Protein AF-X1PS52-F1 (afdb_monomer_lite)

Radius of gyration: 18.37 Å; chains: 1; bounding box: 42×27×54 Å

Sequence (132 aa):
MALVIYTGESGLWEHIPWWVIVISALAISSGTAVGGWRVIRTVGLRVTALQPVHGFAAQASAATVIEVASLLGIPVSTTHCASSAVMGVGATRRLSAVRWGVAGNIIAAWILTFPICGGLGYLFAWLLKVIF

Structure (mmCIF, N/CA/C/O backbone):
data_AF-X1PS52-F1
#
_entry.id   AF-X1PS52-F1
#
loop_
_atom_site.group_PDB
_atom_site.id
_atom_site.type_symbol
_atom_site.label_atom_id
_atom_site.label_alt_id
_atom_site.label_comp_id
_atom_site.label_asym_id
_atom_site.label_entity_id
_atom_site.label_seq_id
_atom_site.pdbx_PDB_ins_code
_atom_site.Cartn_x
_atom_site.Cartn_y
_atom_site.Cartn_z
_atom_site.occupancy
_atom_site.B_iso_or_equiv
_atom_site.auth_seq_id
_atom_site.auth_comp_id
_atom_site.auth_asym_id
_atom_site.auth_atom_id
_atom_site.pdbx_PDB_model_num
ATOM 1 N N . MET A 1 1 ? 13.436 -1.813 -8.533 1.00 61.28 1 MET A N 1
ATOM 2 C CA . MET A 1 1 ? 13.108 -3.195 -8.102 1.00 61.28 1 MET A CA 1
ATOM 3 C C . MET A 1 1 ? 13.059 -4.176 -9.263 1.00 61.28 1 MET A C 1
ATOM 5 O O . MET A 1 1 ? 14.021 -4.910 -9.389 1.00 61.28 1 MET A O 1
ATOM 9 N N . ALA A 1 2 ? 12.039 -4.182 -10.134 1.00 62.00 2 ALA A N 1
ATOM 10 C CA . ALA A 1 2 ? 11.945 -5.177 -11.219 1.00 62.00 2 ALA A CA 1
ATOM 11 C C . ALA A 1 2 ? 13.201 -5.235 -12.108 1.00 62.00 2 ALA A C 1
ATOM 13 O O . ALA A 1 2 ? 13.701 -6.318 -12.384 1.00 62.00 2 ALA A O 1
ATOM 14 N N . LEU A 1 3 ? 13.757 -4.070 -12.458 1.00 67.38 3 LEU A N 1
ATOM 15 C CA . LEU A 1 3 ? 15.004 -3.978 -13.219 1.00 67.38 3 LEU A CA 1
ATOM 16 C C . LEU A 1 3 ? 16.189 -4.606 -12.470 1.00 67.38 3 LEU A C 1
ATOM 18 O O . LEU A 1 3 ? 16.921 -5.384 -13.050 1.00 67.38 3 LEU A O 1
ATOM 22 N N . VAL A 1 4 ? 16.322 -4.325 -11.172 1.00 72.88 4 VAL A N 1
ATOM 23 C CA . VAL A 1 4 ? 17.417 -4.833 -10.327 1.00 72.88 4 VAL A CA 1
ATOM 24 C C . VAL A 1 4 ? 17.313 -6.338 -10.092 1.00 72.88 4 VAL A C 1
ATOM 26 O O . VAL A 1 4 ? 18.314 -7.038 -10.118 1.00 72.88 4 VAL A O 1
ATOM 29 N N . ILE A 1 5 ? 16.095 -6.849 -9.897 1.00 74.00 5 ILE A N 1
ATOM 30 C CA . ILE A 1 5 ? 15.843 -8.290 -9.768 1.00 74.00 5 ILE A CA 1
ATOM 31 C C . ILE A 1 5 ? 16.138 -9.000 -11.095 1.00 74.00 5 ILE A C 1
ATOM 33 O O . ILE A 1 5 ? 16.654 -10.110 -11.089 1.00 74.00 5 ILE A O 1
ATOM 37 N N . TYR A 1 6 ? 15.825 -8.362 -12.226 1.00 76.62 6 TYR A N 1
ATOM 38 C CA . TYR A 1 6 ? 16.086 -8.911 -13.553 1.00 76.62 6 TYR A CA 1
ATOM 39 C C . TYR A 1 6 ? 17.576 -8.895 -13.925 1.00 76.62 6 TYR A C 1
ATOM 41 O O . TYR A 1 6 ? 18.071 -9.872 -14.475 1.00 76.62 6 TYR A O 1
ATOM 49 N N . THR A 1 7 ? 18.293 -7.806 -13.633 1.00 80.19 7 THR A N 1
ATOM 50 C CA . THR A 1 7 ? 19.718 -7.669 -13.973 1.00 80.19 7 THR A CA 1
ATOM 51 C C . THR A 1 7 ? 20.644 -8.310 -12.943 1.00 80.19 7 THR A C 1
ATOM 53 O O . THR A 1 7 ? 21.794 -8.588 -13.259 1.00 80.19 7 THR A O 1
ATOM 56 N N . GLY A 1 8 ? 20.175 -8.529 -11.711 1.00 76.50 8 GLY A N 1
ATOM 57 C CA . GLY A 1 8 ? 21.007 -8.975 -10.592 1.00 76.50 8 GLY A CA 1
ATOM 58 C C . GLY A 1 8 ? 21.972 -7.903 -10.071 1.00 76.50 8 GLY A C 1
ATOM 59 O O . GLY A 1 8 ? 22.739 -8.170 -9.149 1.00 76.50 8 GLY A O 1
ATOM 60 N N . GLU A 1 9 ? 21.939 -6.687 -10.625 1.00 78.31 9 GLU A N 1
ATOM 61 C CA . GLU A 1 9 ? 22.878 -5.620 -10.282 1.00 78.31 9 GLU A CA 1
ATOM 62 C C . GLU A 1 9 ? 22.342 -4.731 -9.158 1.00 78.31 9 GLU A C 1
ATOM 64 O O . GLU A 1 9 ? 21.566 -3.796 -9.380 1.00 78.31 9 GLU A O 1
ATOM 69 N N . SER A 1 10 ? 22.790 -4.990 -7.928 1.00 69.75 10 SER A N 1
ATOM 70 C CA . SER A 1 10 ? 22.422 -4.195 -6.750 1.00 69.75 10 SER A CA 1
ATOM 71 C C . SER A 1 10 ? 22.931 -2.747 -6.798 1.00 69.75 10 SER A C 1
ATOM 73 O O . SER A 1 10 ? 22.305 -1.880 -6.193 1.00 69.75 10 SER A O 1
ATOM 75 N N . GLY A 1 11 ? 23.991 -2.455 -7.563 1.00 71.06 11 GLY A N 1
ATOM 76 C CA . GLY A 1 11 ? 24.548 -1.100 -7.731 1.00 71.06 11 GLY A CA 1
ATOM 77 C C . GLY A 1 11 ? 23.597 -0.103 -8.408 1.00 71.06 11 GLY A C 1
ATOM 78 O O . GLY A 1 11 ? 23.745 1.108 -8.268 1.00 71.06 11 GLY A O 1
ATOM 79 N N . LEU A 1 12 ? 22.540 -0.584 -9.071 1.00 73.31 12 LEU A N 1
ATOM 80 C CA . LEU A 1 12 ? 21.476 0.266 -9.618 1.00 73.31 12 LEU A CA 1
ATOM 81 C C . LEU A 1 12 ? 20.701 1.038 -8.532 1.00 73.31 12 LEU A C 1
ATOM 83 O O . LEU A 1 12 ? 20.073 2.052 -8.835 1.00 73.31 12 LEU A O 1
ATOM 87 N N . TRP A 1 13 ? 20.734 0.574 -7.277 1.00 70.56 13 TRP A N 1
ATOM 88 C CA . TRP A 1 13 ? 20.186 1.306 -6.130 1.00 70.56 13 TRP A CA 1
ATOM 89 C C . TRP A 1 13 ? 21.062 2.486 -5.706 1.00 70.56 13 TRP A C 1
ATOM 91 O O . TRP A 1 13 ? 20.545 3.468 -5.179 1.00 70.56 13 TRP A O 1
ATOM 101 N N . GLU A 1 14 ? 22.367 2.407 -5.958 1.00 72.44 14 GLU A N 1
ATOM 102 C CA . GLU A 1 14 ? 23.362 3.383 -5.499 1.00 72.44 14 GLU A CA 1
ATOM 103 C C . GLU A 1 14 ? 23.437 4.612 -6.418 1.00 72.44 14 GLU A C 1
ATOM 105 O O . GLU A 1 14 ? 23.883 5.684 -6.005 1.00 72.44 14 GLU A O 1
ATOM 110 N N . HIS A 1 15 ? 22.960 4.489 -7.661 1.00 78.31 15 HIS A N 1
ATOM 111 C CA . HIS A 1 15 ? 23.077 5.523 -8.693 1.00 78.31 15 HIS A CA 1
ATOM 112 C C . HIS A 1 15 ? 21.738 5.877 -9.352 1.00 78.31 15 HIS A C 1
ATOM 114 O O . HIS A 1 15 ? 21.639 5.990 -10.574 1.00 78.31 15 HIS A O 1
ATOM 120 N N . ILE A 1 16 ? 20.690 6.087 -8.550 1.00 84.06 16 ILE A N 1
ATOM 121 C CA . ILE A 1 16 ? 19.417 6.612 -9.062 1.00 84.06 16 ILE A CA 1
ATOM 122 C C . ILE A 1 16 ? 19.574 8.117 -9.349 1.00 84.06 16 ILE A C 1
ATOM 124 O O . ILE A 1 16 ? 19.847 8.886 -8.424 1.00 84.06 16 ILE A O 1
ATOM 128 N N . PRO A 1 17 ? 19.369 8.586 -10.596 1.00 90.19 17 PRO A N 1
ATOM 129 C CA . PRO A 1 17 ? 19.477 10.006 -10.908 1.00 90.19 17 PRO A CA 1
ATOM 130 C C . PRO A 1 17 ? 18.436 10.839 -10.151 1.00 90.19 17 PRO A C 1
ATOM 132 O O . PRO A 1 17 ? 17.254 10.492 -10.112 1.00 90.19 17 PRO A O 1
ATOM 135 N N . TRP A 1 18 ? 18.847 11.989 -9.612 1.00 90.25 18 TRP A N 1
ATOM 136 C CA . TRP A 1 18 ? 17.982 12.842 -8.785 1.00 90.25 18 TRP A CA 1
ATOM 137 C C . TRP A 1 18 ? 16.701 13.299 -9.507 1.00 90.25 18 TRP A C 1
ATOM 139 O O . TRP A 1 18 ? 15.642 13.409 -8.891 1.00 90.25 18 TRP A O 1
ATOM 149 N N . TRP A 1 19 ? 16.761 13.510 -10.825 1.00 93.94 19 TRP A N 1
ATOM 150 C CA . TRP A 1 19 ? 15.603 13.917 -11.621 1.00 93.94 19 TRP A CA 1
ATOM 151 C C . TRP A 1 19 ? 14.530 12.818 -11.695 1.00 93.94 19 TRP A C 1
ATOM 153 O O . TRP A 1 19 ? 13.342 13.136 -11.716 1.00 93.94 19 TRP A O 1
ATOM 163 N N . VAL A 1 20 ? 14.916 11.532 -11.663 1.00 91.94 20 VAL A N 1
ATOM 164 C CA . VAL A 1 20 ? 13.970 10.398 -11.630 1.00 91.94 20 VAL A CA 1
ATOM 165 C C . VAL A 1 20 ? 13.178 10.431 -10.329 1.00 91.94 20 VAL A C 1
ATOM 167 O O . VAL A 1 20 ? 11.964 10.223 -10.340 1.00 91.94 20 VAL A O 1
ATOM 170 N N . ILE A 1 21 ? 13.853 10.733 -9.216 1.00 91.38 21 ILE A N 1
ATOM 171 C CA . ILE A 1 21 ? 13.236 10.850 -7.891 1.00 91.38 21 ILE A CA 1
ATOM 172 C C . ILE A 1 21 ? 12.205 11.981 -7.903 1.00 91.38 21 ILE A C 1
ATOM 174 O O . ILE A 1 21 ? 11.061 11.769 -7.503 1.00 91.38 21 ILE A O 1
ATOM 178 N N . VAL A 1 22 ? 12.574 13.154 -8.428 1.00 95.81 22 VAL A N 1
ATOM 179 C CA . VAL A 1 22 ? 11.678 14.319 -8.509 1.00 95.81 22 VAL A CA 1
ATOM 180 C C . VAL A 1 22 ? 10.460 14.031 -9.386 1.00 95.81 22 VAL A C 1
ATOM 182 O O . VAL A 1 22 ? 9.332 14.256 -8.950 1.00 95.81 22 VAL A O 1
ATOM 185 N N . ILE A 1 23 ? 10.651 13.484 -10.591 1.00 96.88 23 ILE A N 1
ATOM 186 C CA . ILE A 1 23 ? 9.532 13.154 -11.490 1.00 96.88 23 ILE A CA 1
ATOM 187 C C . ILE A 1 23 ? 8.616 12.104 -10.852 1.00 96.88 23 ILE A C 1
ATOM 189 O O . ILE A 1 23 ? 7.396 12.252 -10.894 1.00 96.88 23 ILE A O 1
ATOM 193 N N . SER A 1 24 ? 9.182 11.080 -10.211 1.00 93.94 24 SER A N 1
ATOM 194 C CA . SER A 1 24 ? 8.401 10.044 -9.524 1.00 93.94 24 SER A CA 1
ATOM 195 C C . SER A 1 24 ? 7.593 10.629 -8.365 1.00 93.94 24 SER A C 1
ATOM 197 O O . SER A 1 24 ? 6.401 10.347 -8.241 1.00 93.94 24 SER A O 1
ATOM 199 N N . ALA A 1 25 ? 8.200 11.496 -7.551 1.00 93.94 25 ALA A N 1
ATOM 200 C CA . ALA A 1 25 ? 7.521 12.168 -6.448 1.00 93.94 25 ALA A CA 1
ATOM 201 C C . ALA A 1 25 ? 6.374 13.066 -6.940 1.00 93.94 25 ALA A C 1
ATOM 203 O O . ALA A 1 25 ? 5.281 13.042 -6.366 1.00 93.94 25 ALA A O 1
ATOM 204 N N . LEU A 1 26 ? 6.583 13.812 -8.030 1.00 96.44 26 LEU A N 1
ATOM 205 C CA . LEU A 1 26 ? 5.546 14.640 -8.652 1.00 96.44 26 LEU A CA 1
ATOM 206 C C . LEU A 1 26 ? 4.414 13.793 -9.243 1.00 96.44 26 LEU A C 1
ATOM 208 O O . LEU A 1 26 ? 3.242 14.121 -9.054 1.00 96.44 26 LEU A O 1
ATOM 212 N N . ALA A 1 27 ? 4.733 12.681 -9.906 1.00 95.19 27 ALA A N 1
ATOM 213 C CA . ALA A 1 27 ? 3.740 11.755 -10.444 1.00 95.19 27 ALA A CA 1
ATOM 214 C C . ALA A 1 27 ? 2.881 11.129 -9.329 1.00 95.19 27 ALA A C 1
ATOM 216 O O . ALA A 1 27 ? 1.654 11.115 -9.424 1.00 95.19 27 ALA A O 1
ATOM 217 N N . ILE A 1 28 ? 3.501 10.683 -8.231 1.00 92.62 28 ILE A N 1
ATOM 218 C CA . ILE A 1 28 ? 2.786 10.129 -7.069 1.00 92.62 28 ILE A CA 1
ATOM 219 C C . ILE A 1 28 ? 1.898 11.198 -6.417 1.00 92.62 28 ILE A C 1
ATOM 221 O O . ILE A 1 28 ? 0.724 10.946 -6.126 1.00 92.62 28 ILE A O 1
ATOM 225 N N . SER A 1 29 ? 2.436 12.403 -6.210 1.00 93.56 29 SER A N 1
ATOM 226 C CA . SER A 1 29 ? 1.719 13.509 -5.561 1.00 93.56 29 SER A CA 1
ATOM 227 C C . SER A 1 29 ? 0.523 13.975 -6.395 1.00 93.56 29 SER A C 1
ATOM 229 O O . SER A 1 29 ? -0.586 14.103 -5.876 1.00 93.56 29 SER A O 1
ATOM 231 N N . SER A 1 30 ? 0.718 14.157 -7.704 1.00 95.06 30 SER A N 1
ATOM 232 C CA . SER A 1 30 ? -0.349 14.544 -8.635 1.00 95.06 30 SER A CA 1
ATOM 233 C C . SER A 1 30 ? -1.420 13.459 -8.767 1.00 95.06 30 SER A C 1
ATOM 235 O O . SER A 1 30 ? -2.610 13.762 -8.669 1.00 95.06 30 SER A O 1
ATOM 237 N N . GLY A 1 31 ? -1.031 12.185 -8.882 1.00 91.69 31 GLY A N 1
ATOM 238 C CA . GLY A 1 31 ? -1.974 11.064 -8.900 1.00 91.69 31 GLY A CA 1
ATOM 239 C C . GLY A 1 31 ? -2.817 10.986 -7.623 1.00 91.69 31 GLY A C 1
ATOM 240 O O . GLY A 1 31 ? -4.033 10.779 -7.682 1.00 91.69 31 GLY A O 1
ATOM 241 N N . THR A 1 32 ? -2.198 11.233 -6.466 1.00 90.50 32 THR A N 1
ATOM 242 C CA . THR A 1 32 ? -2.897 11.280 -5.174 1.00 90.50 32 THR A CA 1
ATO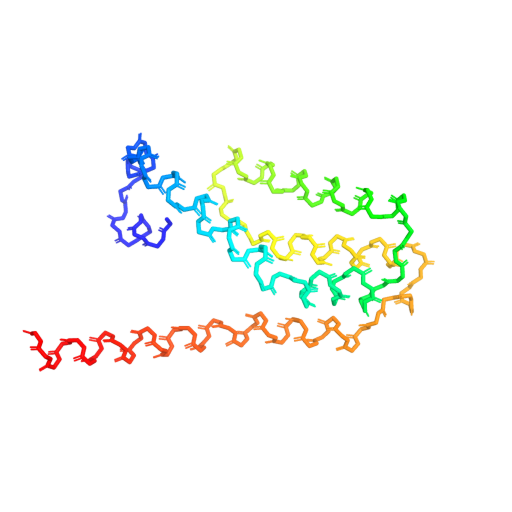M 243 C C . THR A 1 32 ? -3.899 12.433 -5.123 1.00 90.50 32 THR A C 1
ATOM 245 O O . THR A 1 32 ? -5.045 12.218 -4.722 1.00 90.50 32 THR A O 1
ATOM 248 N N . ALA A 1 33 ? -3.506 13.626 -5.581 1.00 90.19 33 ALA A N 1
ATOM 249 C CA . ALA A 1 33 ? -4.364 14.811 -5.596 1.00 90.19 33 ALA A CA 1
ATOM 250 C C . ALA A 1 33 ? -5.585 14.654 -6.520 1.00 90.19 33 ALA A C 1
ATOM 252 O O . ALA A 1 33 ? -6.690 15.049 -6.151 1.00 90.19 33 ALA A O 1
ATOM 253 N N . VAL A 1 34 ? -5.410 14.048 -7.699 1.00 92.75 34 VAL A N 1
ATOM 254 C CA . VAL A 1 34 ? -6.476 13.927 -8.709 1.00 92.75 34 VAL A CA 1
ATOM 255 C C . VAL A 1 34 ? -7.403 12.736 -8.441 1.00 92.75 34 VAL A C 1
ATOM 257 O O . VAL A 1 34 ? -8.616 12.834 -8.626 1.00 92.75 34 VAL A O 1
ATOM 260 N N . GLY A 1 35 ? -6.857 11.593 -8.014 1.00 87.31 35 GLY A N 1
ATOM 261 C CA . GLY A 1 35 ? -7.588 10.317 -7.998 1.00 87.31 35 GLY A CA 1
ATOM 262 C C . GLY A 1 35 ? -7.693 9.624 -6.639 1.00 87.31 35 GLY A C 1
ATOM 263 O O . GLY A 1 35 ? -8.510 8.712 -6.481 1.00 87.31 35 GLY A O 1
ATOM 264 N N . GLY A 1 36 ? -6.913 10.044 -5.638 1.00 87.19 36 GLY A N 1
ATOM 265 C CA . GLY A 1 36 ? -6.760 9.309 -4.376 1.00 87.19 36 GLY A CA 1
ATOM 266 C C . GLY A 1 36 ? -8.017 9.262 -3.501 1.00 87.19 36 GLY A C 1
ATOM 267 O O . GLY A 1 36 ? -8.190 8.345 -2.695 1.00 87.19 36 GLY A O 1
ATOM 268 N N . TRP A 1 37 ? -8.945 10.204 -3.681 1.00 89.00 37 TRP A N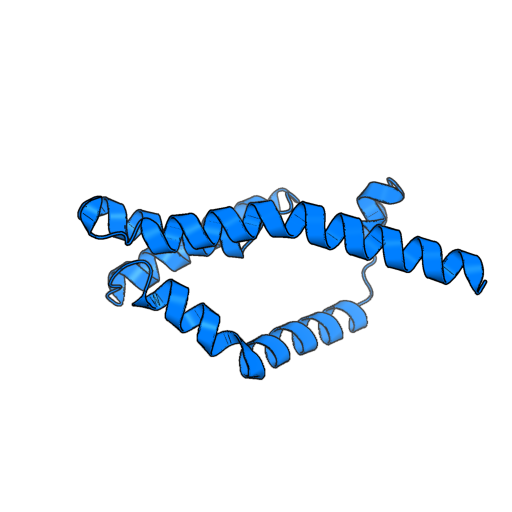 1
ATOM 269 C CA . TRP A 1 37 ? -10.082 10.398 -2.776 1.00 89.00 37 TRP A CA 1
ATOM 270 C C . TRP A 1 37 ? -10.988 9.166 -2.615 1.00 89.00 37 TRP A C 1
ATOM 272 O O . TRP A 1 37 ? -11.471 8.882 -1.516 1.00 89.00 37 TRP A O 1
ATOM 282 N N . ARG A 1 38 ? -11.213 8.386 -3.683 1.00 88.81 38 ARG A N 1
ATOM 283 C CA . ARG A 1 38 ? -12.057 7.173 -3.611 1.00 88.81 38 ARG A CA 1
ATOM 284 C C . ARG A 1 38 ? -11.424 6.087 -2.741 1.00 88.81 38 ARG A C 1
ATOM 286 O O . ARG A 1 38 ? -12.134 5.409 -1.991 1.00 88.81 38 ARG A O 1
ATOM 293 N N . VAL A 1 39 ? -10.102 5.943 -2.826 1.00 88.94 39 VAL A N 1
ATOM 294 C CA . VAL A 1 39 ? -9.337 4.971 -2.037 1.00 88.94 39 VAL A CA 1
ATOM 295 C C . VAL A 1 39 ? -9.320 5.404 -0.575 1.00 88.94 39 VAL A C 1
ATOM 297 O O . VAL A 1 39 ? -9.703 4.616 0.289 1.00 88.94 39 VAL A O 1
ATOM 300 N N . ILE A 1 40 ? -9.009 6.678 -0.312 1.00 88.44 40 ILE A N 1
ATOM 301 C CA . ILE A 1 40 ? -9.007 7.265 1.039 1.00 88.44 40 ILE A CA 1
ATOM 302 C C . ILE A 1 40 ? -10.372 7.077 1.708 1.00 88.44 40 ILE A C 1
ATOM 304 O O . ILE A 1 40 ? -10.451 6.613 2.842 1.00 88.44 40 ILE A O 1
ATOM 308 N N . ARG A 1 41 ? -11.468 7.348 0.988 1.00 88.00 41 ARG A N 1
ATOM 309 C CA . ARG A 1 41 ? -12.832 7.147 1.498 1.00 88.00 41 ARG A CA 1
ATOM 310 C C . ARG A 1 41 ? -13.124 5.678 1.811 1.00 88.00 41 ARG A C 1
ATOM 312 O O . ARG A 1 41 ? -13.814 5.383 2.784 1.00 88.00 41 ARG A O 1
ATOM 319 N N . THR A 1 42 ? -12.631 4.751 0.996 1.00 88.88 42 THR A N 1
ATOM 320 C CA . THR A 1 42 ? -12.876 3.319 1.206 1.00 88.88 42 THR A CA 1
ATOM 321 C C . THR A 1 42 ? -12.116 2.813 2.426 1.00 88.88 42 THR A C 1
ATOM 323 O O . THR A 1 42 ? -12.730 2.260 3.336 1.00 88.88 42 THR A O 1
ATOM 326 N N . VAL A 1 43 ? -10.812 3.068 2.495 1.00 88.31 43 VAL A N 1
ATOM 327 C CA . VAL A 1 43 ? -9.975 2.622 3.616 1.00 88.31 43 VAL A CA 1
ATOM 328 C C . VAL A 1 43 ? -10.367 3.341 4.908 1.00 88.31 43 VAL A C 1
ATOM 330 O O . VAL A 1 43 ? -10.556 2.693 5.931 1.00 88.31 43 VAL A O 1
ATOM 333 N N . GLY A 1 44 ? -10.564 4.659 4.858 1.00 82.69 44 GLY A N 1
ATOM 334 C CA . GLY A 1 44 ? -10.801 5.479 6.046 1.00 82.69 44 GLY A CA 1
ATOM 335 C C . GLY A 1 44 ? -12.208 5.382 6.639 1.00 82.69 44 GLY A C 1
ATOM 336 O O . GLY A 1 44 ? -12.368 5.595 7.837 1.00 82.69 44 GLY A O 1
ATOM 337 N N . LEU A 1 45 ? -13.230 5.081 5.826 1.00 83.31 45 LEU A N 1
ATOM 338 C CA . LEU A 1 45 ? -14.632 5.129 6.276 1.00 83.31 45 LEU A CA 1
ATOM 339 C C . LEU A 1 45 ? -15.423 3.842 6.022 1.00 83.31 45 LEU A C 1
ATOM 341 O O . LEU A 1 45 ? -16.417 3.598 6.705 1.00 83.31 45 LEU A O 1
ATOM 345 N N . ARG A 1 46 ? -15.040 3.018 5.034 1.00 89.44 46 ARG A N 1
ATOM 346 C CA . ARG A 1 46 ? -15.803 1.804 4.679 1.00 89.44 46 ARG A CA 1
ATOM 347 C C . ARG A 1 46 ? -15.259 0.532 5.316 1.00 89.44 46 ARG A C 1
ATOM 349 O O . ARG A 1 46 ? -16.033 -0.402 5.478 1.00 89.44 46 ARG A O 1
ATOM 356 N N . VAL A 1 47 ? -13.978 0.474 5.678 1.00 92.06 47 VAL A N 1
ATOM 357 C CA . VAL A 1 47 ? -13.385 -0.726 6.300 1.00 92.06 47 VAL A CA 1
ATOM 358 C C . VAL A 1 47 ? -13.719 -0.805 7.791 1.00 92.06 47 VAL A C 1
ATOM 360 O O . VAL A 1 47 ? -14.177 -1.840 8.266 1.00 92.06 47 VAL A O 1
ATOM 363 N N . THR A 1 48 ? -13.541 0.293 8.520 1.00 92.19 48 THR A N 1
ATOM 364 C CA . THR A 1 48 ? -13.892 0.430 9.940 1.00 92.19 48 THR A CA 1
ATOM 365 C C . THR A 1 48 ? -14.205 1.897 10.244 1.00 92.19 48 THR A C 1
ATOM 367 O O . THR A 1 48 ? -13.767 2.788 9.516 1.00 92.19 48 THR A O 1
ATOM 370 N N . ALA A 1 49 ? -14.973 2.163 11.301 1.00 88.06 49 ALA A N 1
ATOM 371 C CA . ALA A 1 49 ? -15.246 3.526 11.747 1.00 88.06 49 ALA A CA 1
ATOM 372 C C . ALA A 1 49 ? -14.036 4.074 12.521 1.00 88.06 49 ALA A C 1
ATOM 374 O O . ALA A 1 49 ? -13.825 3.730 13.687 1.00 88.06 49 ALA A O 1
ATOM 375 N N . LEU A 1 50 ? -13.236 4.918 11.869 1.00 87.62 50 LEU A N 1
ATOM 376 C CA . LEU A 1 50 ? -12.056 5.526 12.476 1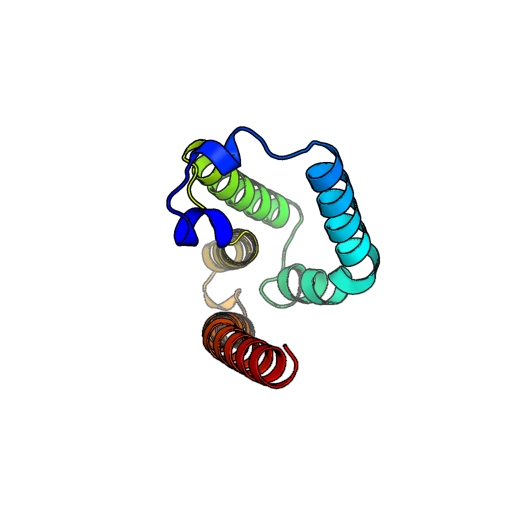.00 87.62 50 LEU A CA 1
ATOM 377 C C . LEU A 1 50 ? -12.411 6.806 13.238 1.00 87.62 50 LEU A C 1
ATOM 379 O O . LEU A 1 50 ? -13.038 7.719 12.708 1.00 87.62 50 LEU A O 1
ATOM 383 N N . GLN A 1 51 ? -11.944 6.878 14.483 1.00 91.19 51 GLN A N 1
ATOM 384 C CA . GLN A 1 51 ? -11.808 8.134 15.225 1.00 91.19 51 GLN A CA 1
ATOM 385 C C . GLN A 1 51 ? -10.368 8.646 15.058 1.00 91.19 51 GLN A C 1
ATOM 387 O O . GLN A 1 51 ? -9.485 7.831 14.784 1.00 91.19 51 GLN A O 1
ATOM 392 N N . PRO A 1 52 ? -10.083 9.945 15.264 1.00 92.88 52 PRO A N 1
ATOM 393 C CA . PRO A 1 52 ? -8.742 10.500 15.058 1.00 92.88 52 PRO A CA 1
ATOM 394 C C . PRO A 1 52 ? -7.622 9.737 15.782 1.00 92.88 52 PRO A C 1
ATOM 396 O O . PRO A 1 52 ? -6.596 9.445 15.176 1.00 92.88 52 PRO A O 1
ATOM 399 N N . VAL A 1 53 ? -7.850 9.314 17.032 1.00 93.88 53 VAL A N 1
ATOM 400 C CA . VAL A 1 53 ? -6.885 8.513 17.811 1.00 93.88 53 VAL A CA 1
ATOM 401 C C . VAL A 1 53 ? -6.575 7.157 17.162 1.00 93.88 53 VAL A C 1
ATOM 403 O O . VAL A 1 53 ? -5.422 6.743 17.085 1.00 93.88 53 VAL A O 1
ATOM 406 N N . HIS A 1 54 ? -7.595 6.490 16.620 1.00 93.00 54 HIS A N 1
ATOM 407 C CA . HIS A 1 54 ? -7.459 5.223 15.905 1.00 93.00 54 HIS A CA 1
ATOM 408 C C . HIS A 1 54 ? -6.765 5.410 14.553 1.00 93.00 54 HIS A C 1
ATOM 410 O O . HIS A 1 54 ? -5.964 4.572 14.149 1.00 93.00 54 HIS A O 1
ATOM 416 N N . GLY A 1 55 ? -7.053 6.523 13.872 1.00 93.94 55 GLY A N 1
ATOM 417 C CA . GLY A 1 55 ? -6.370 6.911 12.643 1.00 93.94 55 GLY A CA 1
ATOM 418 C C . GLY A 1 55 ? -4.876 7.126 12.874 1.00 93.94 55 GLY A C 1
ATOM 419 O O . GLY A 1 55 ? -4.068 6.564 12.140 1.00 93.94 55 GLY A O 1
ATOM 420 N N . PHE A 1 56 ? -4.510 7.859 13.930 1.00 95.44 56 PHE A N 1
ATOM 421 C CA . PHE A 1 56 ? -3.113 8.055 14.313 1.00 95.44 56 PHE A CA 1
ATOM 422 C C . PHE A 1 56 ? -2.420 6.725 14.622 1.00 95.44 56 PHE A C 1
ATOM 424 O O . PHE A 1 56 ? -1.375 6.441 14.044 1.00 95.44 56 PHE A O 1
ATOM 431 N N . ALA A 1 57 ? -3.028 5.874 15.457 1.00 95.62 57 ALA A N 1
ATOM 432 C CA . ALA A 1 57 ? -2.466 4.566 15.793 1.00 95.62 57 ALA A CA 1
ATOM 433 C C . ALA A 1 57 ? -2.247 3.684 14.548 1.00 95.62 57 ALA A C 1
ATOM 435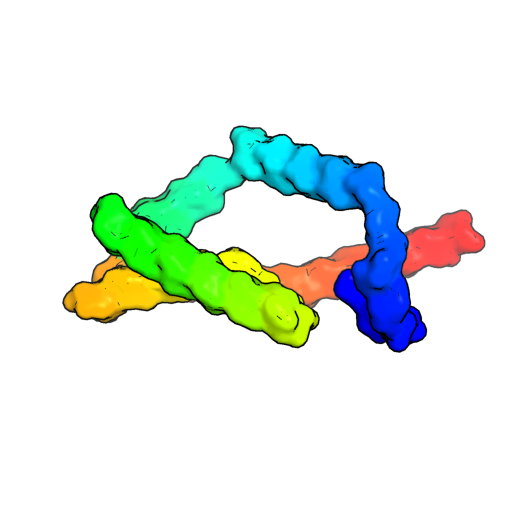 O O . ALA A 1 57 ? -1.188 3.075 14.399 1.00 95.62 57 ALA A O 1
ATOM 436 N N . ALA A 1 58 ? -3.216 3.654 13.626 1.00 95.69 58 ALA A N 1
ATOM 437 C CA . ALA A 1 58 ? -3.101 2.897 12.382 1.00 95.69 58 ALA A CA 1
ATOM 438 C C . ALA A 1 58 ? -1.977 3.431 11.476 1.00 95.69 58 ALA A C 1
ATOM 440 O O . ALA A 1 58 ? -1.199 2.643 10.943 1.00 95.69 58 ALA A O 1
ATOM 441 N N . GLN A 1 59 ? -1.867 4.756 11.314 1.00 95.56 59 GLN A N 1
ATOM 442 C CA . GLN A 1 59 ? -0.823 5.365 10.482 1.00 95.56 59 GLN A CA 1
ATOM 443 C C . GLN A 1 59 ? 0.568 5.219 11.097 1.00 95.56 59 GLN A C 1
ATOM 445 O O . GLN A 1 59 ? 1.501 4.882 10.377 1.00 95.56 59 GLN A O 1
ATOM 450 N N . ALA A 1 60 ? 0.705 5.398 12.412 1.00 97.75 60 ALA A N 1
ATOM 451 C CA . ALA A 1 60 ? 1.967 5.188 13.114 1.00 97.75 60 ALA A CA 1
ATOM 452 C C . ALA A 1 60 ? 2.441 3.737 12.960 1.00 97.75 60 ALA A C 1
ATOM 454 O O . ALA A 1 60 ? 3.574 3.504 12.556 1.00 97.75 60 ALA A O 1
ATOM 455 N N . SER A 1 61 ? 1.551 2.761 13.176 1.00 97.56 61 SER A N 1
ATOM 456 C CA . SER A 1 61 ? 1.870 1.342 12.985 1.00 97.56 61 SER A CA 1
ATOM 457 C C . SER A 1 61 ? 2.291 1.029 11.545 1.00 97.56 61 SER A C 1
ATOM 459 O O . SER A 1 61 ? 3.320 0.388 11.333 1.00 97.56 61 SER A O 1
ATOM 461 N N . ALA A 1 62 ? 1.538 1.512 10.550 1.00 97.50 62 ALA A N 1
ATOM 462 C CA . ALA A 1 62 ? 1.880 1.309 9.146 1.00 97.50 62 ALA A CA 1
ATOM 463 C C . ALA A 1 62 ? 3.224 1.958 8.780 1.00 97.50 62 ALA A C 1
ATOM 465 O O . ALA A 1 62 ? 4.050 1.309 8.142 1.00 97.50 62 ALA A O 1
ATOM 466 N N . ALA A 1 63 ? 3.461 3.199 9.215 1.00 97.56 63 ALA A N 1
ATOM 467 C CA . ALA A 1 63 ? 4.707 3.921 8.983 1.00 97.56 63 ALA A CA 1
ATOM 468 C C . ALA A 1 63 ? 5.901 3.202 9.617 1.00 97.56 63 ALA A C 1
ATOM 470 O O . ALA A 1 63 ? 6.912 3.032 8.951 1.00 97.56 63 ALA A O 1
ATOM 471 N N . THR A 1 64 ? 5.774 2.700 10.850 1.00 98.00 64 THR A N 1
ATOM 472 C CA . THR A 1 64 ? 6.836 1.918 11.496 1.00 98.00 64 THR A CA 1
ATOM 473 C C . THR A 1 64 ? 7.191 0.672 10.690 1.00 98.00 64 THR A C 1
ATOM 475 O O . THR A 1 64 ? 8.369 0.421 10.460 1.00 98.00 64 THR A O 1
ATOM 478 N N . VAL A 1 65 ? 6.200 -0.096 10.220 1.00 97.44 65 VAL A N 1
ATOM 479 C CA . VAL A 1 65 ? 6.473 -1.293 9.404 1.00 97.44 65 VAL A CA 1
ATOM 480 C C . VAL A 1 65 ? 7.155 -0.919 8.087 1.00 97.44 65 VAL A C 1
ATOM 482 O O . VAL A 1 65 ? 8.119 -1.572 7.694 1.00 97.44 65 VAL A O 1
ATOM 485 N N . ILE A 1 66 ? 6.672 0.130 7.417 1.00 96.75 66 ILE A N 1
ATOM 486 C CA . ILE A 1 66 ? 7.233 0.595 6.144 1.00 96.75 66 ILE A CA 1
ATOM 487 C C . ILE A 1 66 ? 8.670 1.088 6.332 1.00 96.75 66 ILE A C 1
ATOM 489 O O . ILE A 1 66 ? 9.534 0.733 5.535 1.00 96.75 66 ILE A O 1
ATOM 493 N N . GLU A 1 67 ? 8.936 1.869 7.376 1.00 96.94 67 GLU A N 1
ATOM 494 C CA . GLU A 1 67 ? 10.257 2.439 7.643 1.00 96.94 67 GLU A CA 1
ATOM 495 C C . GLU A 1 67 ? 11.265 1.347 7.998 1.00 96.94 67 GLU A C 1
ATOM 497 O O . GLU A 1 67 ? 12.331 1.270 7.396 1.00 96.94 67 GLU A O 1
ATOM 502 N N . VAL A 1 68 ? 10.900 0.428 8.899 1.00 97.25 68 VAL A N 1
ATOM 503 C CA . VAL A 1 68 ? 11.762 -0.708 9.260 1.00 97.25 68 VAL A CA 1
ATOM 504 C C . VAL A 1 68 ? 12.065 -1.571 8.036 1.00 97.25 68 VAL A C 1
ATOM 506 O O . VAL A 1 68 ? 13.216 -1.941 7.821 1.00 97.25 68 VAL A O 1
ATOM 509 N N . ALA A 1 69 ? 11.069 -1.859 7.195 1.00 93.69 69 ALA A N 1
ATOM 510 C CA . ALA A 1 69 ? 11.296 -2.605 5.962 1.00 93.69 69 ALA A CA 1
ATOM 511 C C . ALA A 1 69 ? 12.204 -1.842 4.982 1.00 93.69 69 ALA A C 1
ATOM 513 O O . ALA A 1 69 ? 13.095 -2.444 4.388 1.00 93.69 69 ALA A O 1
ATOM 514 N N . SER A 1 70 ? 12.025 -0.524 4.864 1.00 90.94 70 SER A N 1
ATOM 515 C CA . SER A 1 70 ? 12.842 0.337 4.000 1.00 90.94 70 SER A CA 1
ATOM 516 C C . SER A 1 70 ? 14.301 0.388 4.458 1.00 90.94 70 SER A C 1
ATOM 518 O O . SER A 1 70 ? 15.194 0.253 3.626 1.00 90.94 70 SER A O 1
ATOM 520 N N . LEU A 1 71 ? 14.554 0.484 5.770 1.00 90.12 71 LEU A N 1
ATOM 521 C CA . LEU A 1 71 ? 15.901 0.425 6.355 1.00 90.12 71 LEU A CA 1
ATOM 522 C C . LEU A 1 71 ? 16.593 -0.919 6.096 1.00 90.12 71 LEU A C 1
ATOM 524 O O . LEU A 1 71 ? 17.806 -0.969 5.917 1.00 90.12 71 LEU A O 1
ATOM 528 N N . LEU A 1 72 ? 15.819 -2.004 6.050 1.00 88.94 72 LEU A N 1
ATOM 529 C CA . LEU A 1 72 ? 16.308 -3.342 5.713 1.00 88.94 72 LEU A CA 1
ATOM 530 C C . LEU A 1 72 ? 16.405 -3.588 4.196 1.00 88.94 72 LEU A C 1
ATOM 532 O O . LEU A 1 72 ? 16.793 -4.677 3.780 1.00 88.94 72 LEU A O 1
ATOM 536 N N . GLY A 1 73 ? 16.022 -2.616 3.361 1.00 82.38 73 GLY A N 1
ATOM 537 C CA . GLY A 1 73 ? 15.980 -2.765 1.904 1.00 82.38 73 GLY A CA 1
ATOM 538 C C . GLY A 1 73 ? 14.911 -3.746 1.403 1.00 82.38 73 GLY A C 1
ATOM 539 O O . GLY A 1 73 ? 14.961 -4.180 0.252 1.00 82.38 73 GLY A O 1
ATOM 540 N N . ILE A 1 74 ? 13.940 -4.110 2.247 1.00 86.62 74 ILE A N 1
ATOM 541 C CA . ILE A 1 74 ? 12.877 -5.061 1.919 1.00 86.62 74 ILE A CA 1
ATOM 542 C C . ILE A 1 74 ? 11.726 -4.304 1.246 1.00 86.62 74 ILE A C 1
ATOM 544 O O . ILE A 1 74 ? 11.080 -3.465 1.881 1.00 86.62 74 ILE A O 1
ATOM 548 N N . PRO A 1 75 ? 11.404 -4.602 -0.025 1.00 86.00 75 PRO A N 1
ATOM 549 C CA . PRO A 1 75 ? 10.287 -3.961 -0.696 1.00 86.00 75 PRO A CA 1
ATOM 550 C C . PRO A 1 75 ? 8.967 -4.464 -0.106 1.00 86.00 75 PRO A C 1
ATOM 552 O O . PRO A 1 75 ? 8.650 -5.652 -0.163 1.00 86.00 75 PRO A O 1
ATOM 555 N N . VAL A 1 76 ? 8.167 -3.542 0.424 1.00 92.56 76 VAL A N 1
ATOM 556 C CA . VAL A 1 76 ? 6.850 -3.841 0.999 1.00 92.56 76 VAL A CA 1
ATOM 557 C C . VAL A 1 76 ? 5.745 -3.047 0.311 1.00 92.56 76 VAL A C 1
ATOM 559 O O . VAL A 1 76 ? 5.948 -1.940 -0.185 1.00 92.56 76 VAL A O 1
ATOM 562 N N . SER A 1 77 ? 4.539 -3.615 0.291 1.00 93.06 77 SER A N 1
ATOM 563 C CA . SER A 1 77 ? 3.347 -2.923 -0.201 1.00 93.06 77 SER A CA 1
ATOM 564 C C . SER A 1 77 ? 2.814 -1.972 0.869 1.00 93.06 77 SER A C 1
ATOM 566 O O . SER A 1 77 ? 2.179 -2.402 1.834 1.00 93.06 77 SER A O 1
ATOM 568 N N . THR A 1 78 ? 2.999 -0.665 0.669 1.00 92.88 78 THR A N 1
ATOM 569 C CA . THR A 1 78 ? 2.460 0.371 1.571 1.00 92.88 78 THR A CA 1
ATOM 570 C C . THR A 1 78 ? 0.934 0.292 1.693 1.00 92.88 78 THR A C 1
ATOM 572 O O . THR A 1 78 ? 0.379 0.552 2.760 1.00 92.88 78 THR A O 1
ATOM 575 N N . THR A 1 79 ? 0.244 -0.161 0.637 1.00 92.38 79 THR A N 1
ATOM 576 C CA . THR A 1 79 ? -1.211 -0.379 0.649 1.00 92.38 79 THR A CA 1
ATOM 577 C C . THR A 1 79 ? -1.601 -1.530 1.577 1.00 92.38 79 THR A C 1
ATOM 579 O O . THR A 1 79 ? -2.566 -1.391 2.331 1.00 92.38 79 THR A O 1
ATOM 582 N N . HIS A 1 80 ? -0.855 -2.644 1.582 1.00 94.44 80 HIS A N 1
ATOM 583 C CA . HIS A 1 80 ? -1.094 -3.743 2.528 1.00 94.44 80 HIS A CA 1
ATOM 584 C C . HIS A 1 80 ? -0.837 -3.296 3.964 1.00 94.44 80 HIS A C 1
ATOM 586 O O . HIS A 1 80 ? -1.670 -3.559 4.830 1.00 94.44 80 HIS A O 1
ATOM 592 N N . CYS A 1 81 ? 0.267 -2.584 4.207 1.00 96.38 81 CYS A N 1
ATOM 593 C CA . CYS A 1 81 ? 0.613 -2.083 5.536 1.00 96.38 81 CYS A CA 1
ATOM 594 C C . CYS A 1 81 ? -0.488 -1.163 6.085 1.00 96.38 81 CYS A C 1
ATOM 596 O O . CYS A 1 81 ? -1.017 -1.411 7.167 1.00 96.38 81 CYS A O 1
ATOM 598 N N . ALA A 1 82 ? -0.899 -0.149 5.317 1.00 94.75 82 ALA A N 1
ATOM 599 C CA . ALA A 1 82 ? -1.897 0.825 5.754 1.00 94.75 82 ALA A CA 1
ATOM 600 C C . ALA A 1 82 ? -3.294 0.210 5.944 1.00 94.75 82 ALA A C 1
ATOM 602 O O . ALA A 1 82 ? -3.941 0.430 6.967 1.00 94.75 82 ALA A O 1
ATOM 603 N N . SER A 1 83 ? -3.773 -0.576 4.976 1.00 94.94 83 SER A N 1
ATOM 604 C CA . SER A 1 83 ? -5.108 -1.188 5.058 1.00 94.94 83 SER A CA 1
ATOM 605 C C . SER A 1 83 ? -5.204 -2.237 6.169 1.00 94.94 83 SER A C 1
ATOM 607 O O . SER A 1 83 ? -6.199 -2.249 6.893 1.00 94.94 83 SER A O 1
ATOM 609 N N . SER A 1 84 ? -4.165 -3.054 6.366 1.00 95.50 84 SER A N 1
ATOM 610 C CA . SER A 1 84 ? -4.123 -4.048 7.445 1.00 95.50 84 SER A CA 1
ATOM 611 C C . SER A 1 84 ? -4.029 -3.385 8.816 1.00 95.50 84 SER A C 1
ATOM 613 O O . SER A 1 84 ? -4.716 -3.819 9.735 1.00 95.50 84 SER A O 1
ATOM 615 N N . ALA A 1 85 ? -3.267 -2.293 8.960 1.00 96.50 85 ALA A N 1
ATOM 616 C CA . ALA A 1 85 ? -3.229 -1.523 10.205 1.00 96.50 85 ALA A CA 1
ATOM 617 C C . ALA A 1 85 ? -4.607 -0.929 10.549 1.00 96.50 85 ALA A C 1
ATOM 619 O O . ALA A 1 85 ? -5.060 -1.018 11.690 1.00 96.50 85 ALA A O 1
ATOM 620 N N . VAL A 1 86 ? -5.325 -0.394 9.553 1.00 95.56 86 VAL A N 1
ATOM 621 C CA . VAL A 1 86 ? -6.699 0.106 9.725 1.00 95.56 86 VAL A CA 1
ATOM 622 C C . VAL A 1 86 ? -7.663 -1.013 10.134 1.00 95.56 86 VAL A C 1
ATOM 624 O O . VAL A 1 86 ? -8.442 -0.836 11.072 1.00 95.56 86 VAL A O 1
ATOM 627 N N . MET A 1 87 ? -7.603 -2.177 9.479 1.00 95.94 87 MET A N 1
ATOM 628 C CA . MET A 1 87 ? -8.389 -3.352 9.880 1.00 95.94 87 MET A CA 1
ATOM 629 C C . MET A 1 87 ? -8.039 -3.794 11.306 1.00 95.94 87 MET A C 1
ATOM 631 O O . MET A 1 87 ? -8.942 -4.058 12.099 1.00 95.94 87 MET A O 1
ATOM 635 N N . GLY A 1 88 ? -6.750 -3.801 11.653 1.00 95.56 88 GLY A N 1
ATOM 636 C CA . GLY A 1 88 ? -6.237 -4.165 12.970 1.00 95.56 88 GLY A CA 1
ATOM 637 C C . GLY A 1 88 ? -6.806 -3.290 14.081 1.00 95.56 88 GLY A C 1
ATOM 638 O O . GLY A 1 88 ? -7.354 -3.814 15.046 1.00 95.56 88 GLY A O 1
ATOM 639 N N . VAL A 1 89 ? -6.786 -1.963 13.917 1.00 95.25 89 VAL A N 1
ATOM 640 C CA . VAL A 1 89 ? -7.373 -1.041 14.908 1.00 95.25 89 VAL A CA 1
ATOM 641 C C . VAL A 1 89 ? -8.896 -1.206 15.027 1.00 95.25 89 VAL A C 1
ATOM 643 O O . VAL A 1 89 ? -9.463 -1.010 16.098 1.00 95.25 89 VAL A O 1
ATOM 646 N N . GLY A 1 90 ? -9.595 -1.603 13.959 1.00 92.81 90 GLY A N 1
ATOM 647 C CA . GLY A 1 90 ? -11.004 -1.999 14.064 1.00 92.81 90 GLY A CA 1
ATOM 648 C C . GLY A 1 90 ? -11.191 -3.280 14.885 1.00 92.81 90 GLY A C 1
ATOM 649 O O . GLY A 1 90 ? -12.059 -3.344 15.760 1.00 92.81 90 GLY A O 1
ATOM 650 N N . ALA A 1 91 ? -10.348 -4.280 14.628 1.00 95.25 91 ALA A N 1
ATOM 651 C CA . ALA A 1 91 ? -10.407 -5.593 15.257 1.00 95.25 91 ALA A CA 1
ATOM 652 C C . ALA A 1 91 ? -10.107 -5.562 16.765 1.00 95.25 91 ALA A C 1
ATOM 654 O O . ALA A 1 91 ? -10.705 -6.351 17.495 1.00 95.25 91 ALA A O 1
ATOM 655 N N . THR A 1 92 ? -9.271 -4.630 17.251 1.00 94.06 92 THR A N 1
ATOM 656 C CA . THR A 1 92 ? -8.991 -4.472 18.695 1.00 94.06 92 THR A CA 1
ATOM 657 C C . THR A 1 92 ? -10.218 -4.070 19.508 1.00 94.06 92 THR A C 1
ATOM 659 O O . THR A 1 92 ? -10.299 -4.389 20.690 1.00 94.06 92 THR A O 1
ATOM 662 N N . ARG A 1 93 ? -11.199 -3.391 18.895 1.00 88.44 93 ARG A N 1
ATOM 663 C CA . ARG A 1 93 ? -12.477 -3.092 19.557 1.00 88.44 93 ARG A CA 1
ATOM 664 C C . ARG A 1 93 ? -13.394 -4.307 19.564 1.00 88.44 93 ARG A C 1
ATOM 666 O O . ARG A 1 93 ? -13.952 -4.654 20.597 1.00 88.44 93 ARG A O 1
ATOM 673 N N . ARG A 1 94 ? -13.613 -4.892 18.384 1.00 91.19 94 ARG A N 1
ATOM 674 C CA . ARG A 1 94 ? -14.330 -6.157 18.158 1.00 91.19 94 ARG A CA 1
ATOM 675 C C . ARG A 1 94 ? -14.184 -6.564 16.698 1.00 91.19 94 ARG A C 1
ATOM 677 O O . ARG A 1 94 ? -14.219 -5.709 15.816 1.00 91.19 94 ARG A O 1
ATOM 684 N N . LEU A 1 95 ? -14.158 -7.8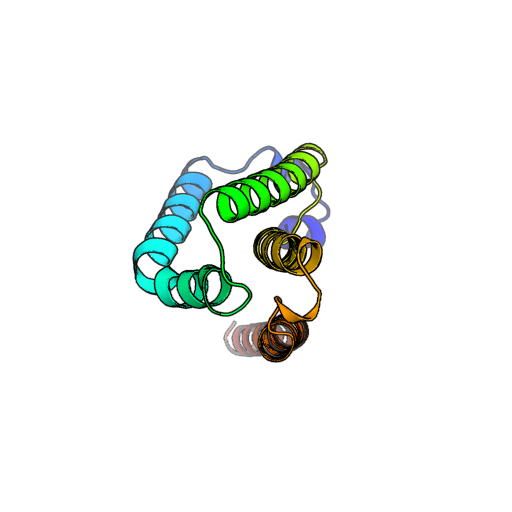65 16.420 1.00 92.50 95 LEU A N 1
ATOM 685 C CA . LEU A 1 95 ? -14.055 -8.370 15.045 1.00 92.50 95 LEU A CA 1
ATOM 686 C C . LEU A 1 95 ? -15.194 -7.879 14.139 1.00 92.50 95 LEU A C 1
ATOM 688 O O . LEU A 1 95 ? -14.967 -7.592 12.971 1.00 92.50 95 LEU A O 1
ATOM 692 N N . SER A 1 96 ? -16.407 -7.702 14.668 1.00 92.31 96 SER A N 1
ATOM 693 C CA . SER A 1 96 ? -17.553 -7.195 13.897 1.00 92.31 96 SER A CA 1
ATOM 694 C C . SER A 1 96 ? -17.487 -5.699 13.559 1.00 92.31 96 SER A C 1
ATOM 696 O O . SER A 1 96 ? -18.312 -5.215 12.788 1.00 92.31 96 SER A O 1
ATOM 698 N N . ALA A 1 97 ? -16.538 -4.942 14.125 1.00 92.19 97 ALA A N 1
ATOM 699 C CA . ALA A 1 97 ? -16.325 -3.541 13.758 1.00 92.19 97 ALA A CA 1
ATOM 700 C C . ALA A 1 97 ? -15.654 -3.403 12.383 1.00 92.19 97 ALA A C 1
ATOM 702 O O . ALA A 1 97 ? -15.799 -2.367 11.732 1.00 92.19 97 ALA A O 1
ATOM 703 N N . VAL A 1 98 ? -14.955 -4.448 11.933 1.00 96.19 98 VAL A N 1
ATOM 704 C CA . VAL A 1 98 ? -14.373 -4.523 10.595 1.00 96.19 98 VAL A CA 1
ATOM 705 C C . VAL A 1 98 ? -15.428 -5.031 9.618 1.00 96.19 98 VAL A C 1
ATOM 707 O O . VAL A 1 98 ? -16.063 -6.066 9.829 1.00 96.19 98 VAL A O 1
ATOM 710 N N . ARG A 1 99 ? -15.608 -4.319 8.505 1.00 95.56 99 ARG A N 1
ATOM 711 C CA . ARG A 1 99 ? -16.489 -4.758 7.419 1.00 95.56 99 ARG A CA 1
ATOM 712 C C . ARG A 1 99 ? -15.789 -5.814 6.566 1.00 95.56 99 ARG A C 1
ATOM 714 O O . ARG A 1 99 ? -15.230 -5.498 5.517 1.00 95.56 99 ARG A O 1
ATOM 721 N N . TRP A 1 100 ? -15.849 -7.074 6.994 1.00 95.06 100 TRP A N 1
ATOM 722 C CA . TRP A 1 100 ? -15.150 -8.192 6.340 1.00 95.06 100 TRP A CA 1
ATOM 723 C C . TRP A 1 100 ? -15.500 -8.390 4.864 1.00 95.06 100 TRP A C 1
ATOM 725 O O . TRP A 1 100 ? -14.623 -8.755 4.094 1.00 95.06 100 TRP A O 1
ATOM 735 N N . GLY A 1 101 ? -16.723 -8.068 4.430 1.00 95.69 101 GLY A N 1
ATOM 736 C CA . GLY A 1 101 ? -17.060 -8.084 3.001 1.00 95.69 101 GLY A CA 1
ATOM 737 C C . GLY A 1 101 ? -16.229 -7.087 2.179 1.00 95.69 101 GLY A C 1
ATOM 738 O O . GLY A 1 101 ? -15.776 -7.402 1.084 1.00 95.69 101 GLY A O 1
ATOM 739 N N . VAL A 1 102 ? -15.955 -5.898 2.728 1.00 94.50 102 VAL A N 1
ATOM 740 C CA . VAL A 1 102 ? -15.084 -4.902 2.080 1.00 94.50 102 VAL A CA 1
ATOM 741 C C . VAL A 1 102 ? -13.627 -5.358 2.131 1.00 94.50 102 VAL A C 1
ATOM 743 O O . VAL A 1 102 ? -12.933 -5.266 1.124 1.00 94.50 102 VAL A O 1
ATOM 746 N N . ALA A 1 103 ? -13.173 -5.883 3.273 1.00 94.06 103 ALA A N 1
ATOM 747 C CA . ALA A 1 103 ? -11.818 -6.419 3.414 1.00 94.06 103 ALA A CA 1
ATOM 748 C C . ALA A 1 103 ? -11.552 -7.586 2.445 1.00 94.06 103 ALA A C 1
ATOM 750 O O . ALA A 1 103 ? -10.516 -7.610 1.787 1.00 94.06 103 ALA A O 1
ATOM 751 N N . GLY A 1 104 ? -12.513 -8.499 2.285 1.00 95.62 104 GLY A N 1
ATOM 752 C CA . GLY A 1 104 ? -12.441 -9.602 1.328 1.00 95.62 104 GLY A CA 1
ATOM 753 C C . GLY A 1 104 ? -12.336 -9.116 -0.116 1.00 95.62 104 GLY A C 1
ATOM 754 O O . GLY A 1 104 ? -11.476 -9.591 -0.851 1.00 95.62 104 GLY A O 1
ATOM 755 N N . ASN A 1 105 ? -13.123 -8.105 -0.504 1.00 95.31 105 ASN A N 1
ATOM 756 C CA . ASN A 1 105 ? -13.013 -7.490 -1.833 1.00 95.31 105 ASN A CA 1
ATOM 757 C C . ASN A 1 105 ? -11.632 -6.858 -2.073 1.00 95.31 105 ASN A C 1
ATOM 759 O O . ASN A 1 105 ? -11.101 -6.938 -3.178 1.00 95.31 105 ASN A O 1
ATOM 763 N N . ILE A 1 106 ? -11.043 -6.242 -1.043 1.00 94.62 106 ILE A N 1
ATOM 764 C CA . ILE A 1 106 ? -9.692 -5.671 -1.109 1.00 94.62 106 ILE A CA 1
ATOM 765 C C . ILE A 1 106 ? -8.652 -6.781 -1.330 1.00 94.62 106 ILE A C 1
ATOM 767 O O . ILE A 1 106 ? -7.837 -6.676 -2.243 1.00 94.62 106 ILE A O 1
ATOM 771 N N . ILE A 1 107 ? -8.713 -7.864 -0.550 1.00 95.06 107 ILE A N 1
ATOM 772 C CA . ILE A 1 107 ? -7.790 -9.004 -0.673 1.00 95.06 107 ILE A CA 1
ATOM 773 C C . ILE A 1 107 ? -7.933 -9.679 -2.041 1.00 95.06 107 ILE A C 1
ATOM 775 O O . ILE A 1 107 ? -6.933 -9.981 -2.692 1.00 95.06 107 ILE A O 1
ATOM 779 N N . ALA A 1 108 ? -9.167 -9.873 -2.512 1.00 96.56 108 ALA A N 1
ATOM 780 C CA . ALA A 1 108 ? -9.429 -10.419 -3.838 1.00 96.56 108 ALA A CA 1
ATOM 781 C C . ALA A 1 108 ? -8.801 -9.543 -4.932 1.00 96.56 108 ALA A C 1
ATOM 783 O O . ALA A 1 108 ? -8.158 -10.067 -5.839 1.00 96.56 108 ALA A O 1
ATOM 784 N N . ALA A 1 109 ? -8.914 -8.215 -4.816 1.00 94.06 109 ALA A N 1
ATOM 785 C CA . ALA A 1 109 ? -8.263 -7.292 -5.740 1.00 94.06 109 ALA A CA 1
ATOM 786 C C . ALA A 1 109 ? -6.730 -7.416 -5.702 1.00 94.06 109 ALA A C 1
ATOM 788 O O . ALA A 1 109 ? -6.103 -7.407 -6.759 1.00 94.06 109 ALA A O 1
ATOM 789 N N . TRP A 1 110 ? -6.113 -7.580 -4.526 1.00 93.62 110 TRP A N 1
ATOM 790 C CA . TRP A 1 110 ? -4.661 -7.778 -4.413 1.00 93.62 110 TRP A CA 1
ATOM 791 C C . TRP A 1 110 ? -4.190 -9.022 -5.155 1.00 93.62 110 TRP A C 1
ATOM 793 O O . TRP A 1 110 ? -3.256 -8.945 -5.948 1.00 93.62 110 TRP A O 1
ATOM 803 N N . ILE A 1 111 ? -4.876 -10.147 -4.942 1.00 95.62 111 ILE A N 1
ATOM 804 C CA . ILE A 1 111 ? -4.542 -11.415 -5.594 1.00 95.62 111 ILE A CA 1
ATOM 805 C C . ILE A 1 111 ? -4.759 -11.307 -7.102 1.00 95.62 111 ILE A C 1
ATOM 807 O O . ILE A 1 111 ? -3.892 -11.714 -7.865 1.00 95.62 111 ILE A O 1
ATOM 811 N N . LEU A 1 112 ? -5.881 -10.725 -7.533 1.00 96.06 112 LEU A N 1
ATOM 812 C CA . LEU A 1 112 ? -6.249 -10.605 -8.943 1.00 96.06 112 LEU A CA 1
ATOM 813 C C . LEU A 1 112 ? -5.349 -9.628 -9.720 1.00 96.06 112 LEU A C 1
ATOM 815 O O . LEU A 1 112 ? -5.160 -9.784 -10.924 1.00 96.06 112 LEU A O 1
ATOM 819 N N . THR A 1 113 ? -4.754 -8.643 -9.046 1.00 94.44 113 THR A N 1
ATOM 820 C CA . THR A 1 113 ? -3.871 -7.665 -9.697 1.00 94.44 113 THR A CA 1
ATOM 821 C C . THR A 1 113 ? -2.622 -8.334 -10.277 1.00 94.44 113 THR A C 1
ATOM 823 O O . THR A 1 113 ? -2.232 -8.011 -11.395 1.00 94.44 113 THR A O 1
ATOM 826 N N . PHE A 1 114 ? -2.027 -9.315 -9.589 1.00 92.19 114 PHE A N 1
ATOM 827 C CA . PHE A 1 114 ? -0.833 -10.021 -10.075 1.00 92.19 114 PHE A CA 1
ATOM 828 C C . PHE A 1 114 ? -1.017 -10.716 -11.439 1.00 92.19 114 PHE A C 1
ATOM 830 O O . PHE A 1 114 ? -0.253 -10.400 -12.356 1.00 92.19 114 PHE A O 1
ATOM 837 N N . PRO A 1 115 ? -1.998 -11.624 -11.635 1.00 95.94 115 PRO A N 1
ATOM 838 C CA . PRO A 1 115 ? -2.190 -12.297 -12.915 1.00 95.94 115 PRO A CA 1
ATOM 839 C C . PRO A 1 115 ? -2.623 -11.329 -14.015 1.00 95.94 115 PRO A C 1
ATOM 841 O O . PRO A 1 115 ? -2.177 -11.480 -15.149 1.00 95.94 115 PRO A O 1
ATOM 844 N N . ILE A 1 116 ? -3.432 -10.308 -13.701 1.00 96.88 116 ILE A N 1
ATOM 845 C CA . ILE A 1 116 ? -3.835 -9.305 -14.695 1.00 96.88 116 ILE A CA 1
ATOM 846 C C . ILE A 1 116 ? -2.617 -8.513 -15.174 1.00 96.88 116 ILE A C 1
ATOM 848 O O . ILE A 1 116 ? -2.392 -8.410 -16.378 1.00 96.88 116 ILE A O 1
ATOM 852 N N . CYS A 1 117 ? -1.804 -7.983 -14.258 1.00 94.81 117 CYS A N 1
ATOM 853 C CA . CYS A 1 117 ? -0.597 -7.245 -14.620 1.00 94.81 117 CYS A CA 1
ATOM 854 C C . CYS A 1 117 ? 0.404 -8.128 -15.375 1.00 94.81 117 CYS A C 1
ATOM 856 O O . CYS A 1 117 ? 0.992 -7.669 -16.353 1.00 94.81 117 CYS A O 1
ATOM 858 N N . GLY A 1 118 ? 0.564 -9.391 -14.969 1.00 93.94 118 GLY A N 1
ATOM 859 C CA . GLY A 1 118 ? 1.405 -10.357 -15.677 1.00 93.94 118 GLY A CA 1
ATOM 860 C C . GLY A 1 118 ? 0.917 -10.631 -17.101 1.00 93.94 118 GLY A C 1
ATOM 861 O O . GLY A 1 118 ? 1.702 -10.563 -18.045 1.00 93.94 118 GLY A O 1
ATOM 862 N N . GLY A 1 119 ? -0.386 -10.868 -17.274 1.00 96.56 119 GLY A N 1
ATOM 863 C CA . GLY A 1 119 ? -1.000 -11.102 -18.581 1.00 96.56 119 GLY A CA 1
ATOM 864 C C . GLY A 1 119 ? -0.912 -9.889 -19.507 1.00 96.56 119 GLY A C 1
ATOM 865 O O . GLY A 1 119 ? -0.533 -10.030 -20.668 1.00 96.56 119 GLY A O 1
ATOM 866 N N . LEU A 1 120 ? -1.188 -8.687 -18.991 1.00 96.62 120 LEU A N 1
ATOM 867 C CA . LEU A 1 120 ? -1.032 -7.441 -19.747 1.00 96.62 120 LEU A CA 1
ATOM 868 C C . LEU A 1 120 ? 0.432 -7.189 -20.124 1.00 96.62 120 LEU A C 1
ATOM 870 O O . LEU A 1 120 ? 0.714 -6.821 -21.261 1.00 96.62 120 LEU A O 1
ATOM 874 N N . GLY A 1 121 ? 1.366 -7.429 -19.201 1.00 94.81 121 GLY A N 1
ATOM 875 C CA . GLY A 1 121 ? 2.799 -7.313 -19.470 1.00 94.81 121 GLY A CA 1
ATOM 876 C C . GLY A 1 121 ? 3.260 -8.260 -20.579 1.00 94.81 121 GLY A C 1
ATOM 877 O O . GLY A 1 121 ? 3.954 -7.831 -21.499 1.00 94.81 121 GLY A O 1
ATOM 878 N N . TYR A 1 122 ? 2.820 -9.521 -20.537 1.00 94.75 122 TYR A N 1
ATOM 879 C CA . TYR A 1 122 ? 3.087 -10.496 -21.597 1.00 94.75 122 TYR A CA 1
ATOM 880 C C . TYR A 1 122 ? 2.507 -10.050 -22.943 1.00 94.75 122 TYR A C 1
ATOM 882 O O . TYR A 1 1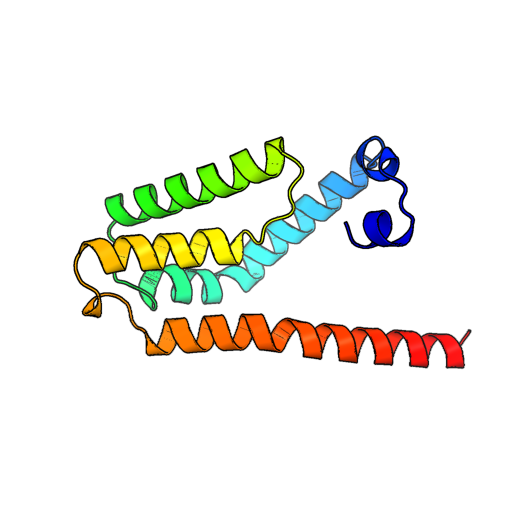22 ? 3.214 -10.069 -23.949 1.00 94.75 122 TYR A O 1
ATOM 890 N N . LEU A 1 123 ? 1.249 -9.601 -22.957 1.00 95.88 123 LEU A N 1
ATOM 891 C CA . LEU A 1 123 ? 0.580 -9.130 -24.167 1.00 95.88 123 LEU A CA 1
ATOM 892 C C . LEU A 1 123 ? 1.324 -7.948 -24.798 1.00 95.88 123 LEU A C 1
ATOM 894 O O . LEU A 1 123 ? 1.588 -7.962 -25.998 1.00 95.88 123 LEU A O 1
ATOM 898 N N . PHE A 1 124 ? 1.703 -6.945 -24.002 1.00 95.38 124 PHE A N 1
ATOM 899 C CA . PHE A 1 124 ? 2.446 -5.792 -24.511 1.00 95.38 124 PHE A CA 1
ATOM 900 C C . PHE A 1 124 ? 3.838 -6.175 -25.013 1.00 95.38 124 PHE A C 1
ATOM 902 O O . PHE A 1 124 ? 4.244 -5.709 -26.074 1.00 95.38 124 PHE A O 1
ATOM 909 N N . ALA A 1 125 ? 4.551 -7.058 -24.311 1.00 93.12 125 ALA A N 1
ATOM 910 C CA . ALA A 1 125 ? 5.847 -7.549 -24.770 1.00 93.12 125 ALA A CA 1
ATOM 911 C C . ALA A 1 125 ? 5.733 -8.336 -26.086 1.00 93.12 125 ALA A C 1
ATOM 913 O O . ALA A 1 125 ? 6.581 -8.191 -26.966 1.00 93.12 125 ALA A O 1
ATOM 914 N N . TRP A 1 126 ? 4.683 -9.148 -26.237 1.00 94.69 126 TRP A N 1
ATOM 915 C CA . TRP A 1 126 ? 4.405 -9.877 -27.472 1.00 94.69 126 TRP A CA 1
ATOM 916 C C . TRP A 1 126 ? 4.104 -8.925 -28.634 1.00 94.69 126 TRP A C 1
ATOM 918 O O . TRP A 1 126 ? 4.708 -9.062 -29.692 1.00 94.69 126 TRP A O 1
ATOM 928 N N . LEU A 1 127 ? 3.252 -7.916 -28.420 1.00 94.88 127 LEU A N 1
ATOM 929 C CA . LEU A 1 127 ? 2.939 -6.906 -29.436 1.00 94.88 127 LEU A CA 1
ATOM 930 C C . LEU A 1 127 ? 4.177 -6.113 -29.867 1.00 94.88 127 LEU A C 1
ATOM 932 O O . LEU A 1 127 ? 4.384 -5.904 -31.059 1.00 94.88 127 LEU A O 1
ATOM 936 N N . LEU A 1 128 ? 5.021 -5.701 -28.917 1.00 94.44 128 LEU A N 1
ATOM 937 C CA . LEU A 1 128 ? 6.245 -4.962 -29.228 1.00 94.44 128 LEU A CA 1
ATOM 938 C C . LEU A 1 128 ? 7.213 -5.791 -30.082 1.00 94.44 128 LEU A C 1
ATOM 940 O O . LEU A 1 128 ? 7.779 -5.242 -31.017 1.00 94.44 128 LEU A O 1
ATOM 944 N N . LYS A 1 129 ? 7.339 -7.102 -29.836 1.00 91.62 129 LYS A N 1
ATOM 945 C CA . LYS A 1 129 ? 8.161 -8.010 -30.664 1.00 91.62 129 LYS A CA 1
ATOM 946 C C . LYS A 1 129 ? 7.638 -8.228 -32.086 1.00 91.62 129 LYS A C 1
ATOM 948 O O . LYS A 1 129 ? 8.362 -8.743 -32.925 1.00 91.62 129 LYS A O 1
ATOM 953 N N . VAL A 1 130 ? 6.361 -7.951 -32.342 1.00 89.81 130 VAL A N 1
ATOM 954 C CA . VAL A 1 130 ? 5.797 -8.033 -33.700 1.00 89.81 130 VAL A CA 1
ATOM 955 C C . VAL A 1 130 ? 6.113 -6.760 -34.492 1.00 89.81 130 VAL A C 1
ATOM 957 O O . VAL A 1 130 ? 6.177 -6.800 -35.717 1.00 89.81 130 VAL A O 1
ATOM 960 N N . ILE A 1 131 ? 6.295 -5.634 -33.797 1.00 90.06 131 ILE A N 1
ATOM 961 C CA . ILE A 1 131 ? 6.512 -4.310 -34.394 1.00 90.06 131 ILE A CA 1
ATOM 962 C C . ILE A 1 131 ? 8.009 -3.990 -34.564 1.00 90.06 131 ILE A C 1
ATOM 964 O O . ILE A 1 131 ? 8.364 -3.329 -35.539 1.00 90.06 131 ILE A O 1
ATOM 968 N N . PHE A 1 132 ? 8.860 -4.435 -33.634 1.00 82.19 132 PHE A N 1
ATOM 969 C CA . PHE A 1 132 ? 10.318 -4.246 -33.623 1.00 82.19 132 PHE A CA 1
ATOM 970 C C . PHE A 1 132 ? 11.042 -5.583 -33.772 1.00 82.19 132 PHE A C 1
ATOM 972 O O . PHE A 1 132 ? 12.049 -5.615 -34.512 1.00 82.19 132 PHE A O 1
#

Secondary structure (DSSP, 8-state):
-HHHHHH--GGGGTT--HHHHHHHHHHHHHHHHHHTHHHHHIIIIISS---HHHHHHHHHHHHHHHHHHHHTT----HHHHHHHHHHHHHHHH-GGGS-HHHHHHHHHHHHHHHHHHHHHHHHHHHHHHHH-

InterPro domains:
  IPR001204 Phosphate transporter [PF01384] (14-120)
  IPR001204 Phosphate transporter [PTHR11101] (11-130)

Foldseek 3Di:
DVVCVVVVDPCCVVDDDPVVVVVVVVVVVVCCVPPVVVVCCCLDPVFAPDDPVLLVQLVVQLVVVCVVCVVVVHDDDSSCSNSVSSQVSLPVVPNVRGPVVSVVVVVVCVVVVVVVVVVVVVVVVVVVVVVD

Organism: NCBI:txid412755

pLDDT: mean 90.63, std 7.58, range [61.28, 98.0]